Protein AF-A0A0F8ZD04-F1 (afdb_monomer)

Sequence (140 aa):
DYLFEVGEGKPFEGANSKGEPNAGIRYPIICTGVLEGDAEGKGKKQMFTCYIHSEGAISFSKRFLMACLGYESDSEGELRFNAETQGQDWKVDPTPDAPYVGEMWKKVQGSTLIIHTSVKLGDDGQKQQQWNGFSPLSDV

Mean predicted aligned error: 5.91 Å

Foldseek 3Di:
DFKKAWAFKAWDWDADPVRHTWIFIKIWIAGCGDPDDDPVRHRDIDIDTQTDPDPVSVLQSVQVLLQLVQFFPDPVSVVCCCVVCPPAFQDFDNDPVDTDGGPSSRSSHRGMKDWDWDWDQDPVRDTDTDTDGIHHPDPD

Radius of gyration: 15.7 Å; Cα contacts (8 Å, |Δi|>4): 286; chains: 1; bounding box: 45×31×42 Å

pLDDT: mean 87.16, std 9.18, range [37.88, 96.56]

Structure (mmCIF, N/CA/C/O backbone):
data_AF-A0A0F8ZD04-F1
#
_entry.id   AF-A0A0F8ZD04-F1
#
loop_
_atom_site.group_PDB
_atom_site.id
_atom_site.type_symbol
_atom_site.label_atom_id
_atom_site.label_alt_id
_atom_site.label_comp_id
_atom_site.label_asym_id
_atom_site.label_entity_id
_atom_site.label_seq_id
_atom_site.pdbx_PDB_ins_code
_atom_site.Cartn_x
_atom_site.Cartn_y
_atom_site.Cartn_z
_atom_site.occupancy
_atom_site.B_iso_or_equiv
_atom_site.auth_seq_id
_atom_site.auth_comp_id
_atom_site.auth_asym_id
_atom_site.auth_atom_id
_atom_site.pdbx_PDB_model_num
ATOM 1 N N . ASP A 1 1 ? 10.907 1.383 -13.591 1.00 84.06 1 ASP A N 1
ATOM 2 C CA . ASP A 1 1 ? 9.530 1.133 -13.135 1.00 84.06 1 ASP A CA 1
ATOM 3 C C . ASP A 1 1 ? 9.124 -0.308 -13.328 1.00 84.06 1 ASP A C 1
ATOM 5 O O . ASP A 1 1 ? 9.532 -0.957 -14.290 1.00 84.06 1 ASP A O 1
ATOM 9 N N . TYR A 1 2 ? 8.342 -0.813 -12.384 1.00 86.12 2 TYR A N 1
ATOM 10 C CA . TYR A 1 2 ? 7.981 -2.223 -12.300 1.00 86.12 2 TYR A CA 1
ATOM 11 C C . TYR A 1 2 ? 6.486 -2.368 -12.048 1.00 86.12 2 TYR A C 1
ATOM 13 O O . TYR A 1 2 ? 5.907 -1.599 -11.281 1.00 86.12 2 TYR A O 1
ATOM 21 N N . LEU A 1 3 ? 5.895 -3.386 -12.664 1.00 91.12 3 LEU A N 1
ATOM 22 C CA . LEU A 1 3 ? 4.507 -3.768 -12.460 1.00 91.12 3 LEU A CA 1
ATOM 23 C C . LEU A 1 3 ? 4.434 -4.796 -11.332 1.00 91.12 3 LEU A C 1
ATOM 25 O O . LEU A 1 3 ? 5.168 -5.791 -11.355 1.00 91.12 3 LEU A O 1
ATOM 29 N N . PHE A 1 4 ? 3.561 -4.557 -10.359 1.00 92.38 4 PHE A N 1
ATOM 30 C CA . PHE A 1 4 ? 3.389 -5.429 -9.205 1.00 92.38 4 PHE A CA 1
ATOM 31 C C . PHE A 1 4 ? 1.933 -5.823 -9.003 1.00 92.38 4 PHE A C 1
ATOM 33 O O . PHE A 1 4 ? 1.057 -4.966 -9.007 1.00 92.38 4 PHE A O 1
ATOM 40 N N . GLU A 1 5 ? 1.709 -7.111 -8.755 1.00 95.56 5 GLU A N 1
ATOM 41 C CA . GLU A 1 5 ? 0.439 -7.642 -8.259 1.00 95.56 5 GLU A CA 1
ATOM 42 C C . GLU A 1 5 ? 0.478 -7.735 -6.730 1.00 95.56 5 GLU A C 1
ATOM 44 O O . GLU A 1 5 ? 1.481 -8.168 -6.147 1.00 95.56 5 GLU A O 1
ATOM 49 N N . VAL A 1 6 ? -0.611 -7.329 -6.081 1.00 96.38 6 VAL A N 1
ATOM 50 C CA . VAL A 1 6 ? -0.749 -7.300 -4.621 1.00 96.38 6 VAL A CA 1
ATOM 51 C C . VAL A 1 6 ? -1.506 -8.535 -4.141 1.00 96.38 6 VAL A C 1
ATOM 53 O O . VAL A 1 6 ? -2.641 -8.770 -4.536 1.00 96.38 6 VAL A O 1
ATOM 56 N N . GLY A 1 7 ? -0.913 -9.332 -3.256 1.00 95.81 7 GLY A N 1
ATOM 57 C CA . GLY A 1 7 ? -1.608 -10.445 -2.607 1.00 95.81 7 GLY A CA 1
ATOM 58 C C . GLY A 1 7 ? -2.323 -10.039 -1.315 1.00 95.81 7 GLY A C 1
ATOM 59 O O . GLY A 1 7 ? -2.419 -8.866 -0.970 1.00 95.81 7 GLY A O 1
ATOM 60 N N . GLU A 1 8 ? -2.824 -11.029 -0.577 1.00 95.50 8 GLU A N 1
ATOM 61 C CA . GLU A 1 8 ? -3.582 -10.802 0.660 1.00 95.50 8 GLU A CA 1
ATOM 62 C C . GLU A 1 8 ? -2.727 -10.140 1.757 1.00 95.50 8 GLU A C 1
ATOM 64 O O . GLU A 1 8 ? -1.648 -10.629 2.114 1.00 95.50 8 GLU A O 1
ATOM 69 N N . GLY A 1 9 ? -3.233 -9.035 2.307 1.00 93.62 9 GLY A N 1
ATOM 70 C CA . GLY A 1 9 ? -2.610 -8.315 3.411 1.00 93.62 9 GLY A CA 1
ATOM 71 C C . GLY A 1 9 ? -2.851 -8.990 4.756 1.00 93.62 9 GLY A C 1
ATOM 72 O O . GLY A 1 9 ? -3.970 -9.387 5.068 1.00 93.62 9 GLY A O 1
ATOM 73 N N . LYS A 1 10 ? -1.808 -9.071 5.586 1.00 92.94 10 LYS A N 1
ATOM 74 C CA . LYS A 1 10 ? -1.911 -9.578 6.964 1.00 92.94 10 LYS A CA 1
ATOM 75 C C . LYS A 1 10 ? -1.522 -8.501 7.969 1.00 92.94 10 LYS A C 1
ATOM 77 O O . LYS A 1 10 ? -0.530 -7.805 7.723 1.00 92.94 10 LYS A O 1
ATOM 82 N N . PRO A 1 11 ? -2.255 -8.354 9.085 1.00 93.25 11 PRO A N 1
ATOM 83 C CA . PRO A 1 11 ? -1.869 -7.404 10.106 1.00 93.25 11 PRO A CA 1
ATOM 84 C C . PRO A 1 11 ? -0.581 -7.890 10.773 1.00 93.25 11 PRO A C 1
ATOM 86 O O . PRO A 1 11 ? -0.291 -9.090 10.809 1.00 93.25 11 PRO A O 1
ATOM 89 N N . PHE A 1 12 ? 0.216 -6.959 11.275 1.00 90.62 12 PHE A N 1
ATOM 90 C CA . PHE A 1 12 ? 1.393 -7.282 12.065 1.00 90.62 12 PHE A CA 1
ATOM 91 C C . PHE A 1 12 ? 1.566 -6.273 13.196 1.00 90.62 12 PHE A C 1
ATOM 93 O O . PHE A 1 12 ? 1.198 -5.103 13.074 1.00 90.62 12 PHE A O 1
ATOM 100 N N . GLU A 1 13 ? 2.202 -6.745 14.259 1.00 89.25 13 GLU A N 1
ATOM 101 C CA . GLU A 1 13 ? 2.722 -5.950 15.361 1.00 89.25 13 GLU A CA 1
ATOM 102 C C . GLU A 1 13 ? 4.158 -6.400 15.644 1.00 89.25 13 GLU A C 1
ATOM 104 O O . GLU A 1 13 ? 4.518 -7.562 15.438 1.00 89.25 13 GLU A O 1
ATOM 109 N N . GLY A 1 14 ? 5.008 -5.475 16.066 1.00 84.06 14 GLY A N 1
ATOM 110 C CA . GLY A 1 14 ? 6.384 -5.756 16.439 1.00 84.06 14 GLY A CA 1
ATOM 111 C C . GLY A 1 14 ? 7.099 -4.514 16.946 1.00 84.06 14 GLY A C 1
ATOM 112 O O . GLY A 1 14 ? 6.480 -3.494 17.233 1.00 84.06 14 GLY A O 1
ATOM 113 N N . ALA A 1 15 ? 8.423 -4.595 17.025 1.00 82.50 15 ALA A N 1
ATOM 114 C CA . ALA A 1 15 ? 9.279 -3.457 17.325 1.00 82.50 15 ALA A CA 1
ATOM 115 C C . ALA A 1 15 ? 10.176 -3.144 16.122 1.00 82.50 15 ALA A C 1
ATOM 117 O O . ALA A 1 15 ? 10.618 -4.053 15.413 1.00 82.50 15 ALA A O 1
ATOM 118 N N . ASN A 1 16 ? 10.441 -1.863 15.868 1.00 80.25 16 ASN A N 1
ATOM 119 C CA . ASN A 1 16 ? 11.466 -1.470 14.900 1.00 80.25 16 ASN A CA 1
ATOM 120 C C . ASN A 1 16 ? 12.885 -1.700 15.472 1.00 80.25 16 ASN A C 1
ATOM 122 O O . ASN A 1 16 ? 13.053 -2.133 16.612 1.00 80.25 16 ASN A O 1
ATOM 126 N N . SER A 1 17 ? 13.934 -1.391 14.701 1.00 77.12 17 SER A N 1
ATOM 127 C CA . SER A 1 17 ? 15.334 -1.567 15.133 1.00 77.12 17 SER A CA 1
ATOM 128 C C . SER A 1 17 ? 15.745 -0.713 16.342 1.00 77.12 17 SER A C 1
ATOM 130 O O . SER A 1 17 ? 16.801 -0.953 16.922 1.00 77.12 17 SER A O 1
ATOM 132 N N . LYS A 1 18 ? 14.921 0.266 16.730 1.00 81.31 18 LYS A N 1
ATOM 133 C CA . LYS A 1 18 ? 15.096 1.110 17.918 1.00 81.31 18 LYS A CA 1
ATOM 134 C C . LYS A 1 18 ? 14.277 0.624 19.120 1.00 81.31 18 LYS A C 1
ATOM 136 O O . LYS A 1 18 ? 14.328 1.252 20.171 1.00 81.31 18 LYS A O 1
ATOM 141 N N . GLY A 1 19 ? 13.534 -0.475 18.979 1.00 80.31 19 GLY A N 1
ATOM 142 C CA . GLY A 1 19 ? 12.652 -0.999 20.022 1.00 80.31 19 GLY A CA 1
ATOM 143 C C . GLY A 1 19 ? 11.302 -0.281 20.121 1.00 80.31 19 GLY A C 1
ATOM 144 O O . GLY A 1 19 ? 10.544 -0.555 21.046 1.00 80.31 19 GLY A O 1
ATOM 145 N N . GLU A 1 20 ? 10.985 0.628 19.195 1.00 81.12 20 GLU A N 1
ATOM 146 C CA . GLU A 1 20 ? 9.718 1.364 19.212 1.00 81.12 20 GLU A CA 1
ATOM 147 C C . GLU A 1 20 ? 8.591 0.482 18.652 1.00 81.12 20 GLU A C 1
ATOM 149 O O . GLU A 1 20 ? 8.822 -0.222 17.656 1.00 81.12 20 GLU A O 1
ATOM 154 N N . PRO A 1 21 ? 7.382 0.526 19.245 1.00 79.25 21 PRO A N 1
ATOM 155 C CA . PRO A 1 21 ? 6.231 -0.210 18.741 1.00 79.25 21 PRO A CA 1
ATOM 156 C C . PRO A 1 21 ? 5.961 0.093 17.270 1.00 79.25 21 PRO A C 1
ATOM 158 O O . PRO A 1 21 ? 6.011 1.240 16.823 1.00 79.25 21 PRO A O 1
ATOM 161 N N . ASN A 1 22 ? 5.660 -0.953 16.516 1.00 85.25 22 ASN A N 1
ATOM 162 C CA . ASN A 1 22 ? 5.424 -0.885 15.092 1.00 85.25 22 ASN A CA 1
ATOM 163 C C . ASN A 1 22 ? 4.250 -1.791 14.727 1.00 85.25 22 ASN A C 1
ATOM 165 O O . ASN A 1 22 ? 4.244 -2.971 15.063 1.00 85.25 22 ASN A O 1
ATOM 169 N N . ALA A 1 23 ? 3.272 -1.240 14.021 1.00 88.25 23 ALA A N 1
ATOM 170 C CA . ALA A 1 23 ? 2.096 -1.970 13.582 1.00 88.25 23 ALA A CA 1
ATOM 171 C C . ALA A 1 23 ? 1.666 -1.536 12.182 1.00 88.25 23 ALA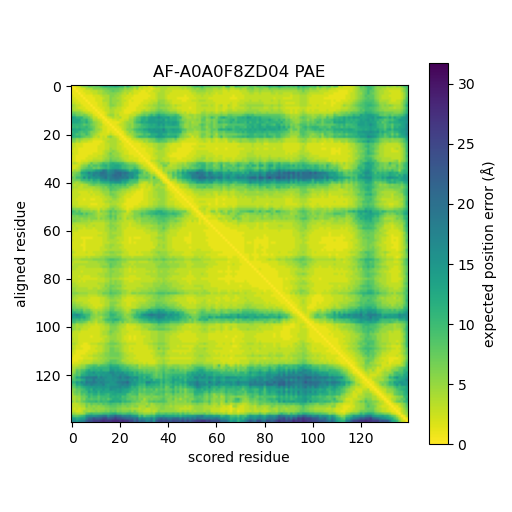 A C 1
ATOM 173 O O . ALA A 1 23 ? 2.023 -0.448 11.698 1.00 88.25 23 ALA A O 1
ATOM 174 N N . GLY A 1 24 ? 0.878 -2.397 11.546 1.00 92.00 24 GLY A N 1
ATOM 175 C CA . GLY A 1 24 ? 0.274 -2.124 10.253 1.00 92.00 24 GLY A CA 1
ATOM 176 C C . GLY A 1 24 ? -0.126 -3.388 9.511 1.00 92.00 24 GLY A C 1
ATOM 177 O O . GLY A 1 24 ? -0.464 -4.397 10.125 1.00 92.00 24 GLY A O 1
ATOM 178 N N . ILE A 1 25 ? -0.073 -3.331 8.182 1.00 94.62 25 ILE A N 1
ATOM 179 C CA . ILE A 1 25 ? -0.438 -4.444 7.303 1.00 94.62 25 ILE A CA 1
ATOM 180 C C . ILE A 1 25 ? 0.694 -4.733 6.332 1.00 94.62 25 ILE A C 1
ATOM 182 O O . ILE A 1 25 ? 1.256 -3.826 5.718 1.00 94.62 25 ILE A O 1
ATOM 186 N N . ARG A 1 26 ? 1.030 -6.011 6.181 1.00 94.19 26 ARG A N 1
ATOM 187 C CA . ARG A 1 26 ? 2.049 -6.480 5.251 1.00 94.19 26 ARG A CA 1
ATOM 188 C C . ARG A 1 26 ? 1.399 -7.188 4.072 1.00 94.19 26 ARG A C 1
ATOM 190 O O . ARG A 1 26 ? 0.713 -8.191 4.257 1.00 94.19 26 ARG A O 1
ATOM 197 N N . TYR A 1 27 ? 1.669 -6.683 2.876 1.00 95.88 27 TYR A N 1
ATOM 198 C CA . TYR A 1 27 ? 1.216 -7.236 1.610 1.00 95.88 27 TYR A CA 1
ATOM 199 C C . TYR A 1 27 ? 2.374 -7.939 0.905 1.00 95.88 27 TYR A C 1
ATOM 201 O O . TYR A 1 27 ? 3.435 -7.337 0.712 1.00 95.88 27 TYR A O 1
ATOM 209 N N . PRO A 1 28 ? 2.207 -9.195 0.476 1.00 95.25 28 PRO A N 1
ATOM 210 C CA . PRO A 1 28 ? 3.092 -9.748 -0.528 1.00 95.25 28 PRO A CA 1
ATOM 211 C C . PRO A 1 28 ? 2.843 -9.028 -1.856 1.00 95.25 28 PRO A C 1
ATOM 213 O O . PRO A 1 28 ? 1.715 -9.000 -2.332 1.00 95.25 28 PRO A O 1
ATOM 216 N N . ILE A 1 29 ? 3.891 -8.482 -2.462 1.00 93.88 29 ILE A N 1
ATOM 217 C CA . ILE A 1 29 ? 3.850 -7.918 -3.812 1.00 93.88 29 ILE A CA 1
ATOM 218 C C . ILE A 1 29 ? 4.724 -8.766 -4.731 1.00 93.88 29 ILE A C 1
ATOM 220 O O . ILE A 1 29 ? 5.821 -9.184 -4.349 1.00 93.88 29 ILE A O 1
ATOM 224 N N . ILE A 1 30 ? 4.238 -9.066 -5.929 1.00 93.12 30 ILE A N 1
ATOM 225 C CA . ILE A 1 30 ? 4.946 -9.905 -6.900 1.00 93.12 30 ILE A CA 1
ATOM 226 C C . ILE A 1 30 ? 5.227 -9.060 -8.128 1.00 93.12 30 ILE A C 1
ATOM 228 O O . ILE A 1 30 ? 4.297 -8.539 -8.734 1.00 93.12 30 ILE A O 1
ATOM 232 N N . CYS A 1 31 ? 6.500 -8.924 -8.500 1.00 90.25 31 CYS A N 1
ATOM 233 C CA . CYS A 1 31 ? 6.860 -8.218 -9.726 1.00 90.25 31 CYS A CA 1
ATOM 234 C C . CYS A 1 31 ? 6.413 -9.053 -10.933 1.00 90.25 31 CYS A C 1
ATOM 236 O O . CYS A 1 31 ? 7.024 -10.075 -11.249 1.00 90.25 31 CYS A O 1
ATOM 238 N N . THR A 1 32 ? 5.343 -8.644 -11.603 1.00 91.06 32 THR A N 1
ATOM 239 C CA . THR A 1 32 ? 4.788 -9.346 -12.769 1.00 91.06 32 THR A CA 1
ATOM 240 C C . THR A 1 32 ? 5.412 -8.857 -14.075 1.00 91.06 32 THR A C 1
ATOM 242 O O . THR A 1 32 ? 5.476 -9.607 -15.053 1.00 91.06 32 THR A O 1
ATOM 245 N N . GLY A 1 33 ? 5.965 -7.641 -14.084 1.00 85.88 33 GLY A N 1
ATOM 246 C CA . GLY A 1 33 ? 6.591 -7.042 -15.256 1.00 85.88 33 GLY A CA 1
ATOM 247 C C . GLY A 1 33 ? 7.629 -5.977 -14.917 1.00 85.88 33 GLY A C 1
ATOM 248 O O . GLY A 1 33 ? 7.616 -5.378 -13.843 1.00 85.88 33 GLY A O 1
ATOM 249 N N . VAL A 1 34 ? 8.529 -5.738 -15.869 1.00 82.81 34 VAL A N 1
ATOM 250 C CA . VAL A 1 34 ? 9.486 -4.628 -15.843 1.00 82.81 34 VAL A CA 1
ATOM 251 C C . VAL A 1 34 ? 9.100 -3.694 -16.978 1.00 82.81 34 VAL A C 1
ATOM 253 O O . VAL A 1 34 ? 9.076 -4.128 -18.127 1.00 82.81 34 VAL A O 1
ATOM 256 N N . LEU A 1 35 ? 8.752 -2.454 -16.645 1.00 79.44 35 LEU A N 1
ATOM 257 C CA . LEU A 1 35 ? 8.435 -1.416 -17.628 1.00 79.44 35 LEU A CA 1
ATOM 258 C C . LEU A 1 35 ? 9.719 -0.699 -18.046 1.00 79.44 35 LEU A C 1
ATOM 260 O O . LEU A 1 35 ? 9.997 -0.544 -19.228 1.00 79.44 35 LEU A O 1
ATOM 264 N N . GLU A 1 36 ? 10.547 -0.353 -17.058 1.00 71.75 36 GLU A N 1
ATOM 265 C CA . GLU A 1 36 ? 11.858 0.260 -17.260 1.00 71.75 36 GLU A CA 1
ATOM 266 C C . GLU A 1 36 ? 12.848 -0.263 -16.212 1.00 71.75 36 GLU A C 1
ATOM 268 O O . GLU A 1 36 ? 12.565 -0.218 -15.011 1.00 71.75 36 GLU A O 1
ATOM 273 N N . GLY A 1 37 ? 14.023 -0.731 -16.638 1.00 67.56 37 GLY A N 1
ATOM 274 C CA . GLY A 1 37 ? 15.073 -1.221 -15.740 1.00 67.56 37 GLY A CA 1
ATOM 275 C C . GLY A 1 37 ? 15.500 -2.661 -16.016 1.00 67.56 37 GLY A C 1
ATOM 276 O O . GLY A 1 37 ? 15.375 -3.161 -17.130 1.00 67.56 37 GLY A O 1
ATOM 277 N N . ASP A 1 38 ? 16.061 -3.307 -14.995 1.00 68.25 38 ASP A N 1
ATOM 278 C CA . ASP A 1 38 ? 16.658 -4.640 -15.090 1.00 68.25 38 ASP A CA 1
ATOM 279 C C . ASP A 1 38 ? 15.609 -5.746 -14.874 1.00 68.25 38 ASP A C 1
ATOM 281 O O . ASP A 1 38 ? 14.798 -5.687 -13.947 1.00 68.25 38 ASP A O 1
ATOM 285 N N . ALA A 1 39 ? 15.639 -6.781 -15.716 1.00 67.94 39 ALA A N 1
ATOM 286 C CA . ALA A 1 39 ? 14.706 -7.905 -15.677 1.00 67.94 39 ALA A CA 1
ATOM 287 C C . ALA A 1 39 ? 14.897 -8.818 -14.453 1.00 67.94 39 ALA A C 1
ATOM 289 O O . ALA A 1 39 ? 14.005 -9.612 -14.145 1.00 67.94 39 ALA A O 1
ATOM 290 N N . GLU A 1 40 ? 16.013 -8.693 -13.724 1.00 70.81 40 GLU A N 1
ATOM 291 C CA . GLU A 1 40 ? 16.321 -9.509 -12.540 1.00 70.81 40 GLU A CA 1
ATOM 292 C C . GLU A 1 40 ? 15.264 -9.438 -11.422 1.00 70.81 40 G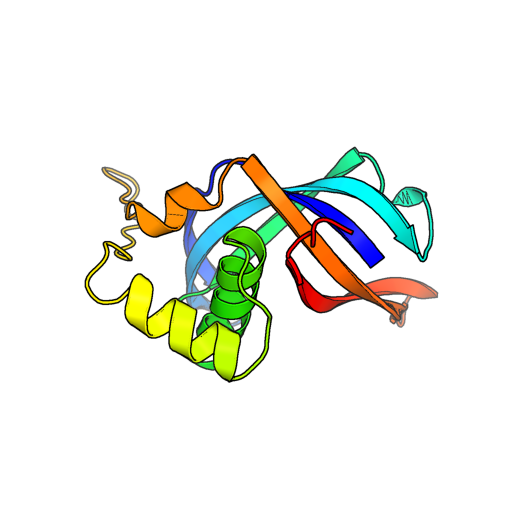LU A C 1
ATOM 294 O O . GLU A 1 40 ? 15.241 -10.301 -10.538 1.00 70.81 40 GLU A O 1
ATOM 299 N N . GLY A 1 41 ? 14.398 -8.420 -11.421 1.0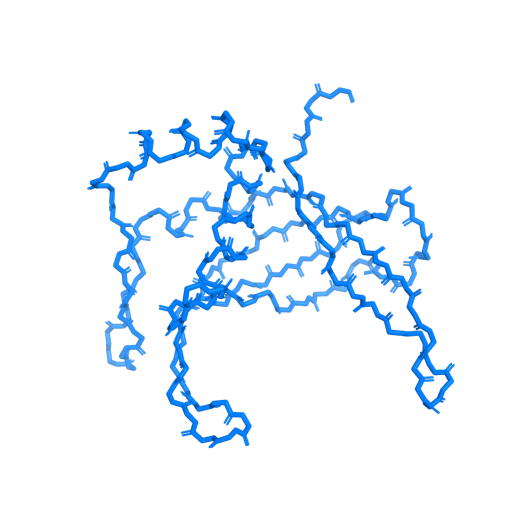0 71.69 41 GLY A N 1
ATOM 300 C CA . GLY A 1 41 ? 13.297 -8.273 -10.465 1.00 71.69 41 GLY A CA 1
ATOM 301 C C . GLY A 1 41 ? 12.062 -9.131 -10.767 1.00 71.69 41 GLY A C 1
ATOM 302 O O . GLY A 1 41 ? 11.285 -9.409 -9.853 1.00 71.69 41 GLY A O 1
ATOM 303 N N . LYS A 1 42 ? 11.873 -9.571 -12.018 1.00 84.88 42 LYS A N 1
ATOM 304 C CA . LYS A 1 42 ? 10.631 -10.222 -12.463 1.00 84.88 42 LYS A CA 1
ATOM 305 C C . LYS A 1 42 ? 10.405 -11.564 -11.762 1.00 84.88 42 LYS A C 1
ATOM 307 O O . LYS A 1 42 ? 11.316 -12.371 -11.607 1.00 84.88 42 LYS A O 1
ATOM 312 N N . GLY A 1 43 ? 9.167 -11.805 -11.339 1.00 84.44 43 GLY A N 1
ATOM 313 C CA . GLY A 1 43 ? 8.736 -13.000 -10.613 1.00 84.44 43 GLY A CA 1
ATOM 314 C C . GLY A 1 43 ? 9.154 -13.030 -9.141 1.00 84.44 43 GLY A C 1
ATOM 315 O O . GLY A 1 43 ? 8.725 -13.922 -8.408 1.00 84.44 43 GLY A O 1
ATOM 316 N N . LYS A 1 44 ? 9.963 -12.069 -8.668 1.00 86.19 44 LYS A N 1
ATOM 317 C CA . LYS A 1 44 ? 10.360 -12.016 -7.259 1.00 86.19 44 LYS A CA 1
ATOM 318 C C . LYS A 1 44 ? 9.209 -11.493 -6.407 1.00 86.19 44 LYS A C 1
ATOM 320 O O . LYS A 1 44 ? 8.640 -10.432 -6.665 1.00 86.19 44 LYS A O 1
ATOM 325 N N . LYS A 1 45 ? 8.914 -12.249 -5.351 1.00 89.94 45 LYS A N 1
ATOM 326 C CA . LYS A 1 45 ? 8.008 -11.853 -4.277 1.00 89.94 45 LYS A CA 1
ATOM 327 C C . LYS A 1 45 ? 8.758 -10.979 -3.278 1.00 89.94 45 LYS A C 1
ATOM 329 O O . LYS A 1 45 ? 9.820 -11.363 -2.793 1.00 89.94 45 LYS A O 1
ATOM 334 N N . GLN A 1 46 ? 8.177 -9.840 -2.940 1.00 90.00 46 GLN A N 1
ATOM 335 C CA . GLN A 1 46 ? 8.648 -8.941 -1.893 1.00 90.00 46 GLN A CA 1
ATOM 336 C C . GLN A 1 46 ? 7.515 -8.676 -0.901 1.00 90.00 46 GLN A C 1
ATOM 338 O O . GLN A 1 46 ? 6.357 -8.997 -1.163 1.00 90.00 46 GLN A O 1
ATOM 343 N N . MET A 1 47 ? 7.848 -8.127 0.265 1.00 91.44 47 MET A N 1
ATOM 344 C CA . MET A 1 47 ? 6.858 -7.747 1.270 1.00 91.44 47 MET A CA 1
ATOM 345 C C . MET A 1 47 ? 6.786 -6.228 1.354 1.00 91.44 47 MET A C 1
ATOM 347 O O . MET A 1 47 ? 7.722 -5.589 1.830 1.00 91.44 47 MET A O 1
ATOM 351 N N . PHE A 1 48 ? 5.666 -5.659 0.922 1.00 91.69 48 PHE A N 1
ATOM 352 C CA . PHE A 1 48 ? 5.340 -4.260 1.149 1.00 91.69 48 PHE A CA 1
ATOM 353 C C . PHE A 1 48 ? 4.685 -4.112 2.520 1.00 91.69 48 PHE A C 1
ATOM 355 O O . PHE A 1 48 ? 3.797 -4.887 2.864 1.00 91.69 48 PHE A O 1
ATOM 362 N N . THR A 1 49 ? 5.114 -3.142 3.326 1.00 91.81 49 THR A N 1
ATOM 363 C CA . THR A 1 49 ? 4.530 -2.922 4.656 1.00 91.81 49 THR A CA 1
ATOM 364 C C . THR A 1 49 ? 3.887 -1.543 4.723 1.00 91.81 49 THR A C 1
ATOM 366 O O . THR A 1 49 ? 4.579 -0.530 4.663 1.00 91.81 49 THR A O 1
ATOM 369 N N . CYS A 1 50 ? 2.564 -1.521 4.867 1.00 93.00 50 CYS A N 1
ATOM 370 C CA . CYS A 1 50 ? 1.788 -0.336 5.200 1.00 93.00 50 CYS A CA 1
ATOM 371 C C . CYS A 1 50 ? 1.848 -0.120 6.710 1.00 93.00 50 CYS A C 1
ATOM 373 O O . CYS A 1 50 ? 1.261 -0.882 7.475 1.00 93.00 50 CYS A O 1
ATOM 375 N N . TYR A 1 51 ? 2.567 0.906 7.134 1.00 90.00 51 TYR A N 1
ATOM 376 C CA . TYR A 1 51 ? 2.769 1.261 8.531 1.00 90.00 51 TYR A CA 1
ATOM 377 C C . TYR A 1 51 ? 1.719 2.280 8.992 1.00 90.00 51 TYR A C 1
ATOM 379 O O . TYR A 1 51 ? 1.472 3.264 8.296 1.00 90.00 51 TYR A O 1
ATOM 387 N N . ILE A 1 52 ? 1.144 2.076 10.182 1.00 86.69 52 ILE A N 1
ATOM 388 C CA . ILE A 1 52 ? 0.048 2.917 10.713 1.00 86.69 52 ILE A CA 1
ATOM 389 C C . ILE A 1 52 ? 0.403 3.676 12.003 1.00 86.69 52 ILE A C 1
ATOM 391 O O . ILE A 1 52 ? -0.473 4.241 12.647 1.00 86.69 52 ILE A O 1
ATOM 395 N N . HIS A 1 53 ? 1.677 3.680 12.403 1.00 81.25 53 HIS A N 1
ATOM 396 C CA . HIS A 1 53 ? 2.119 4.190 13.710 1.00 81.25 53 HIS A CA 1
ATOM 397 C C . HIS A 1 53 ? 2.704 5.617 13.681 1.00 81.25 53 HIS A C 1
ATOM 399 O O . HIS A 1 53 ? 2.931 6.199 14.736 1.00 81.25 53 HIS A O 1
ATOM 405 N N . SER A 1 54 ? 2.980 6.191 12.502 1.00 81.81 54 SER A N 1
ATOM 406 C CA . SER A 1 54 ? 3.475 7.572 12.367 1.00 81.81 54 SER A CA 1
ATOM 407 C C . SER A 1 54 ? 2.881 8.272 11.144 1.00 81.81 54 SER A C 1
ATOM 409 O O . SER A 1 54 ? 2.543 7.621 10.158 1.00 81.81 54 SER A O 1
ATOM 411 N N . GLU A 1 55 ? 2.766 9.601 11.178 1.00 81.94 55 GLU A N 1
ATOM 412 C CA . GLU A 1 55 ? 2.128 10.377 10.100 1.00 81.94 55 GLU A CA 1
ATOM 413 C C . GLU A 1 55 ? 2.810 10.185 8.738 1.00 81.94 55 GLU A C 1
ATOM 415 O O . GLU A 1 55 ? 2.141 9.950 7.732 1.00 81.94 55 GLU A O 1
ATOM 420 N N . GLY A 1 56 ? 4.147 10.220 8.696 1.00 83.19 56 GLY A N 1
ATOM 421 C CA . GLY A 1 56 ? 4.898 10.012 7.453 1.00 83.19 56 GLY A CA 1
ATOM 422 C C . GLY A 1 56 ? 4.702 8.605 6.876 1.00 83.19 56 GLY A C 1
ATOM 423 O O . GLY A 1 56 ? 4.516 8.438 5.671 1.00 83.19 56 GLY A O 1
ATOM 424 N N . ALA A 1 57 ? 4.673 7.595 7.745 1.00 83.25 57 ALA A N 1
ATOM 425 C CA . ALA A 1 57 ? 4.389 6.214 7.378 1.00 83.25 57 ALA A CA 1
ATOM 426 C C . ALA A 1 57 ? 2.955 6.022 6.858 1.00 83.25 57 ALA A C 1
ATOM 428 O O . ALA A 1 57 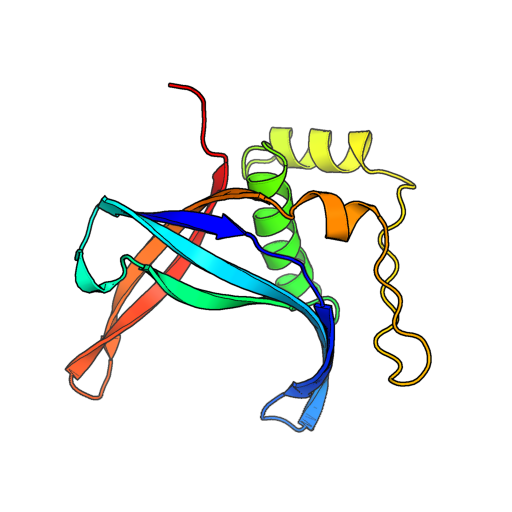? 2.743 5.325 5.861 1.00 83.25 57 ALA A O 1
ATOM 429 N N . ILE A 1 58 ? 1.986 6.676 7.500 1.00 88.44 58 ILE A N 1
ATOM 430 C CA . ILE A 1 58 ? 0.584 6.676 7.078 1.00 88.44 58 ILE A CA 1
ATOM 431 C C . ILE A 1 58 ? 0.459 7.332 5.703 1.00 88.44 58 ILE A C 1
ATOM 433 O O . ILE A 1 58 ? -0.187 6.766 4.828 1.00 88.44 58 ILE A O 1
ATOM 437 N N . SER A 1 59 ? 1.121 8.470 5.472 1.00 89.06 59 SER A N 1
ATOM 438 C CA . SER A 1 59 ? 1.107 9.152 4.172 1.00 89.06 59 SER A CA 1
ATOM 439 C C . SER A 1 59 ? 1.647 8.258 3.050 1.00 89.06 59 SER A C 1
ATOM 441 O O . SER A 1 59 ? 1.020 8.130 1.998 1.00 89.06 59 SER A O 1
ATOM 443 N N . PHE A 1 60 ? 2.764 7.564 3.284 1.00 88.81 60 PHE A N 1
ATOM 444 C CA . PHE A 1 60 ? 3.324 6.643 2.292 1.00 88.81 60 PHE A CA 1
ATOM 445 C C . PHE A 1 60 ? 2.416 5.429 2.044 1.00 88.81 60 PHE A C 1
ATOM 447 O O . PHE A 1 60 ? 2.181 5.050 0.897 1.00 88.81 60 PHE A O 1
ATOM 454 N N . SER A 1 61 ? 1.841 4.865 3.110 1.00 92.44 61 SER A N 1
ATOM 455 C CA . SER A 1 61 ? 0.873 3.764 3.024 1.00 92.44 61 SER A CA 1
ATOM 456 C C . SER A 1 61 ? -0.392 4.177 2.272 1.00 92.44 61 SER A C 1
ATOM 458 O O . SER A 1 61 ? -0.909 3.410 1.468 1.00 92.44 61 SER A O 1
ATOM 460 N N . LYS A 1 62 ? -0.864 5.408 2.483 1.00 93.56 62 LYS A N 1
ATOM 461 C CA . LYS A 1 62 ? -2.016 5.974 1.785 1.00 93.56 62 LYS A CA 1
ATOM 462 C C . LYS A 1 62 ? -1.770 6.074 0.284 1.00 93.56 62 LYS A C 1
ATOM 464 O O . LYS A 1 62 ? -2.628 5.651 -0.476 1.00 93.56 62 LYS A O 1
ATOM 469 N N . ARG A 1 63 ? -0.598 6.552 -0.149 1.00 93.12 63 ARG A N 1
ATOM 470 C CA . ARG A 1 63 ? -0.247 6.607 -1.582 1.00 93.12 63 ARG A CA 1
ATOM 471 C C . ARG A 1 63 ? -0.244 5.223 -2.229 1.00 93.12 63 ARG A C 1
ATOM 473 O O . ARG A 1 63 ? -0.728 5.074 -3.345 1.00 93.12 63 ARG A O 1
ATOM 480 N N . PHE A 1 64 ? 0.248 4.210 -1.516 1.00 94.62 64 PHE A N 1
ATOM 481 C CA . PHE A 1 64 ? 0.169 2.822 -1.973 1.00 94.62 64 PHE A CA 1
ATOM 482 C C . PHE A 1 64 ? -1.287 2.361 -2.142 1.00 94.62 64 PHE A C 1
ATOM 484 O O . PHE A 1 64 ? -1.647 1.852 -3.200 1.00 94.62 64 PHE A O 1
ATOM 491 N N . LEU A 1 65 ? -2.139 2.583 -1.135 1.00 95.31 65 LEU A N 1
ATOM 492 C CA . LEU A 1 65 ? -3.562 2.226 -1.192 1.00 95.31 65 LEU A CA 1
ATOM 493 C C . LEU A 1 65 ? -4.303 2.961 -2.313 1.00 95.31 65 LEU A C 1
ATOM 495 O O . LEU A 1 65 ? -5.100 2.351 -3.016 1.00 95.31 65 LEU A O 1
ATOM 499 N N . MET A 1 66 ? -4.028 4.254 -2.482 1.00 95.94 66 MET A N 1
ATOM 500 C CA . MET A 1 66 ? -4.572 5.076 -3.559 1.00 95.94 66 MET A CA 1
ATOM 501 C C . MET A 1 66 ? -4.245 4.463 -4.920 1.00 95.94 66 MET A C 1
ATOM 503 O O . MET A 1 66 ? -5.167 4.172 -5.674 1.00 95.94 66 MET A O 1
ATOM 507 N N . ALA A 1 67 ? -2.971 4.159 -5.183 1.00 95.62 67 ALA A N 1
ATOM 508 C CA . ALA A 1 67 ? -2.552 3.523 -6.430 1.00 95.62 67 ALA A CA 1
ATOM 509 C C . ALA A 1 67 ? -3.230 2.159 -6.652 1.00 95.62 67 ALA A C 1
ATOM 511 O O . ALA A 1 67 ? -3.745 1.899 -7.735 1.00 95.62 67 ALA A O 1
ATOM 512 N N . CYS A 1 68 ? -3.303 1.311 -5.618 1.00 95.31 68 CYS A N 1
ATOM 513 C CA . CYS A 1 68 ? -3.979 0.009 -5.704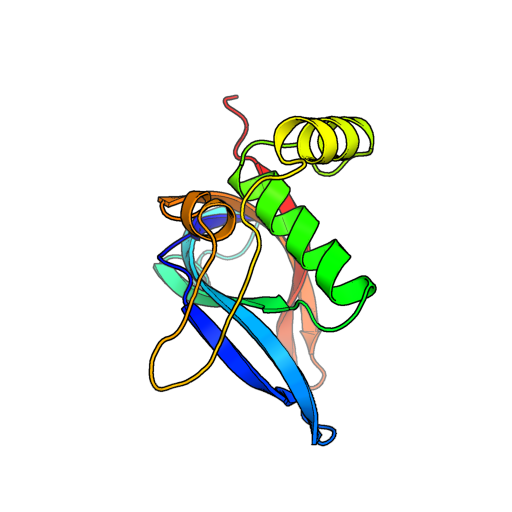 1.00 95.31 68 CYS A CA 1
ATOM 514 C C . CYS A 1 68 ? -5.472 0.129 -6.043 1.00 95.31 68 CYS A C 1
ATOM 516 O O . CYS A 1 68 ? -6.045 -0.762 -6.665 1.00 95.31 68 CYS A O 1
ATOM 518 N N . LEU A 1 69 ? -6.114 1.208 -5.595 1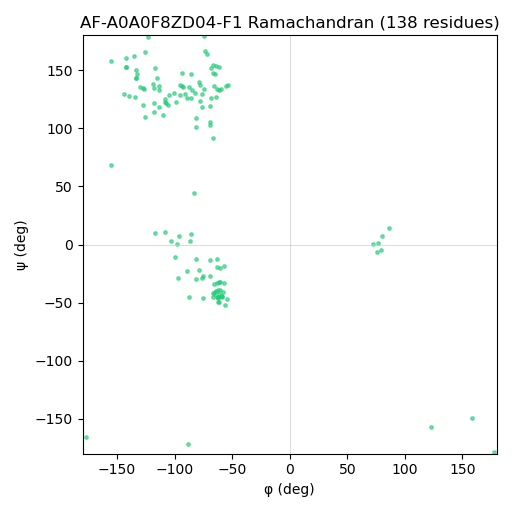.00 94.75 69 LEU A N 1
ATOM 519 C CA . LEU A 1 69 ? -7.540 1.459 -5.787 1.00 94.75 69 LEU A CA 1
ATOM 520 C C . LEU A 1 69 ? -7.833 2.360 -6.998 1.00 94.75 69 LEU A C 1
ATOM 522 O O . LEU A 1 69 ? -8.983 2.752 -7.185 1.00 94.75 69 LEU A O 1
ATOM 526 N N . GLY A 1 70 ? -6.826 2.680 -7.817 1.00 94.19 70 GLY A N 1
ATOM 527 C CA . GLY A 1 70 ? -7.013 3.438 -9.056 1.00 94.19 70 GLY A CA 1
ATOM 528 C C . GLY A 1 70 ? -6.997 4.962 -8.903 1.00 94.19 70 GLY A C 1
ATOM 529 O O . GLY A 1 70 ? -7.433 5.662 -9.812 1.00 94.19 70 GLY A O 1
ATOM 530 N N . TYR A 1 71 ? -6.534 5.497 -7.772 1.00 94.81 71 TYR A N 1
ATOM 531 C CA . TYR A 1 71 ? -6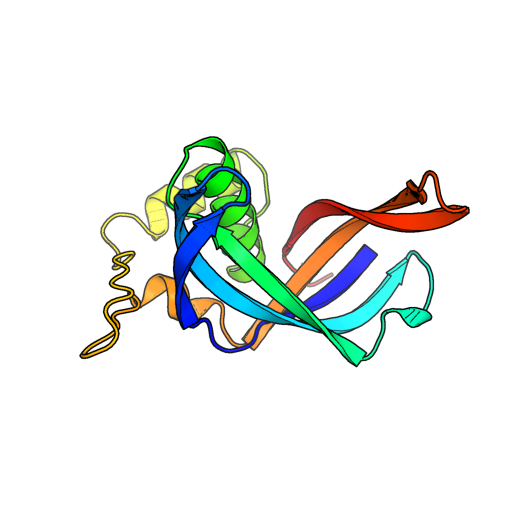.419 6.940 -7.552 1.00 94.81 71 TYR A CA 1
ATOM 532 C C . TYR A 1 71 ? -5.010 7.433 -7.876 1.00 94.81 71 TYR A C 1
ATOM 534 O O . TYR A 1 71 ? -4.016 6.839 -7.452 1.00 94.81 71 TYR A O 1
ATOM 542 N N . GLU A 1 72 ? -4.939 8.572 -8.558 1.00 92.38 72 GLU A N 1
ATOM 543 C CA . GLU A 1 72 ? -3.686 9.274 -8.817 1.00 92.38 72 GLU A CA 1
ATOM 544 C C . GLU A 1 72 ? -3.042 9.784 -7.526 1.00 92.38 72 GLU A C 1
ATOM 546 O O . GLU A 1 72 ? -3.724 10.182 -6.580 1.00 92.38 72 GLU A O 1
ATOM 551 N N . SER A 1 73 ? -1.708 9.807 -7.492 1.00 88.56 73 SER A N 1
ATOM 552 C CA . SER A 1 73 ? -0.935 10.289 -6.339 1.00 88.56 73 SER A CA 1
ATOM 553 C C . SER A 1 73 ? -0.784 11.822 -6.335 1.00 88.56 73 SER A C 1
ATOM 555 O O . SER A 1 73 ? 0.306 12.343 -6.078 1.00 88.56 73 SER A O 1
ATOM 557 N N . ASP A 1 74 ? -1.872 12.541 -6.603 1.00 91.00 74 ASP A N 1
ATOM 558 C CA . ASP A 1 74 ? -1.953 14.002 -6.571 1.00 91.00 74 ASP A CA 1
ATOM 559 C C . ASP A 1 74 ? -3.049 14.500 -5.610 1.00 91.00 74 ASP A C 1
ATOM 561 O O . ASP A 1 74 ? -3.745 13.722 -4.952 1.00 91.00 74 ASP A O 1
ATOM 565 N N . SER A 1 75 ? -3.182 15.824 -5.494 1.00 93.88 75 SER A N 1
ATOM 566 C CA . SER A 1 75 ? -4.150 16.449 -4.589 1.00 93.88 75 SER A CA 1
ATOM 567 C C . SER A 1 75 ? -5.604 16.119 -4.941 1.00 93.88 75 SER A C 1
ATOM 569 O O . SER A 1 75 ? -6.438 16.032 -4.042 1.00 93.88 75 SER A O 1
ATOM 571 N N . GLU A 1 76 ? -5.936 15.955 -6.223 1.00 94.62 76 GLU A N 1
ATOM 572 C CA . GLU A 1 76 ? -7.305 15.665 -6.659 1.00 94.62 76 GLU A CA 1
ATOM 573 C C . GLU A 1 76 ? -7.662 14.202 -6.375 1.00 94.62 76 GLU A C 1
ATOM 575 O O . GLU A 1 76 ? -8.706 13.919 -5.780 1.00 94.62 76 GLU A O 1
ATOM 580 N N . GLY A 1 77 ? -6.758 13.279 -6.709 1.00 94.62 77 GLY A N 1
ATOM 581 C CA . GLY A 1 77 ? -6.862 11.866 -6.368 1.00 94.62 77 GLY A CA 1
ATOM 582 C C . GLY A 1 77 ? -6.958 11.649 -4.860 1.00 94.62 77 GLY A C 1
ATOM 583 O O . GLY A 1 77 ? -7.793 10.868 -4.403 1.00 94.62 77 GLY A O 1
ATOM 584 N N . GLU A 1 78 ? -6.185 12.394 -4.064 1.00 95.25 78 GLU A N 1
ATOM 585 C CA . GLU A 1 78 ? -6.249 12.324 -2.604 1.00 95.25 78 GLU A CA 1
ATOM 586 C C . GLU A 1 78 ? -7.593 12.819 -2.051 1.00 95.25 78 GLU A C 1
ATOM 588 O O . GLU A 1 78 ? -8.159 12.190 -1.150 1.00 95.25 78 GLU A O 1
ATOM 593 N N . LEU A 1 79 ? -8.128 13.921 -2.584 1.00 96.25 79 LEU A N 1
ATOM 594 C CA . LEU A 1 79 ? -9.443 14.436 -2.192 1.00 96.25 79 LEU A CA 1
ATOM 595 C C . LEU A 1 79 ? -10.554 13.432 -2.507 1.00 96.25 79 LEU A C 1
ATOM 597 O O . LEU A 1 79 ? -11.398 13.174 -1.646 1.00 96.25 79 LEU A O 1
ATOM 601 N N . ARG A 1 80 ? -10.525 12.830 -3.701 1.00 96.56 80 ARG A N 1
ATOM 602 C CA . ARG A 1 80 ? -11.476 11.785 -4.100 1.00 96.56 80 ARG A CA 1
ATOM 603 C C . ARG A 1 80 ? -11.369 10.556 -3.208 1.00 96.56 80 ARG A C 1
ATOM 605 O O . ARG A 1 80 ? -12.374 10.131 -2.648 1.00 96.56 80 ARG A O 1
ATOM 612 N N . PHE A 1 81 ? -10.155 10.052 -2.991 1.00 96.12 81 PHE A N 1
ATOM 613 C CA . PHE A 1 81 ? -9.907 8.926 -2.093 1.00 96.12 81 PHE A CA 1
ATOM 614 C C . PHE A 1 81 ? -10.465 9.195 -0.692 1.00 96.12 81 PHE A C 1
ATOM 616 O O . PHE A 1 81 ? -11.170 8.357 -0.131 1.00 96.12 81 PHE A O 1
ATOM 623 N N . ASN A 1 82 ? -10.197 10.375 -0.127 1.00 95.56 82 ASN A N 1
ATOM 624 C CA . ASN A 1 82 ? -10.695 10.740 1.196 1.00 95.56 82 ASN A CA 1
ATOM 625 C C . ASN A 1 82 ? -12.224 10.785 1.238 1.00 95.56 82 ASN A C 1
ATOM 627 O O . ASN A 1 82 ? -12.808 10.249 2.173 1.00 95.56 82 ASN A O 1
ATOM 631 N N . ALA A 1 83 ? -12.863 11.409 0.246 1.00 96.31 83 ALA A N 1
ATOM 632 C CA . ALA A 1 83 ? -14.314 11.550 0.199 1.00 96.31 83 ALA A CA 1
ATOM 633 C C . ALA A 1 83 ? -15.022 10.197 0.018 1.00 96.31 83 ALA A C 1
ATOM 635 O O . ALA A 1 83 ? -15.980 9.898 0.727 1.00 96.31 83 ALA A O 1
ATOM 636 N N . GLU A 1 84 ? -14.530 9.359 -0.896 1.00 95.69 84 GLU A N 1
ATOM 637 C CA . GLU A 1 84 ? -15.147 8.073 -1.241 1.00 95.69 84 GLU A CA 1
ATOM 638 C C . GLU A 1 84 ? -14.909 6.997 -0.167 1.00 95.69 84 GLU A C 1
ATOM 640 O O . GLU A 1 84 ? -15.725 6.088 0.004 1.00 95.69 84 GLU A O 1
ATOM 645 N N . THR A 1 85 ? -13.812 7.098 0.592 1.00 94.19 85 THR A N 1
ATOM 646 C CA . THR A 1 85 ? -13.454 6.113 1.628 1.00 94.19 85 THR A CA 1
ATOM 647 C C . THR A 1 85 ? -13.735 6.577 3.057 1.00 94.19 85 THR A C 1
ATOM 649 O O . THR A 1 85 ? -13.461 5.846 4.018 1.00 94.19 85 THR A O 1
ATOM 652 N N . GLN A 1 86 ? -14.316 7.768 3.221 1.00 93.88 86 GLN A N 1
ATOM 653 C CA . GLN A 1 86 ? -14.687 8.301 4.524 1.00 93.88 86 GLN A CA 1
ATOM 654 C C . GLN A 1 86 ? -15.691 7.382 5.230 1.00 93.88 86 GLN A C 1
ATOM 656 O O . GLN A 1 86 ? -16.677 6.934 4.649 1.00 93.88 86 GLN A O 1
ATOM 661 N N . GLY A 1 87 ? -15.446 7.106 6.513 1.00 92.44 87 GLY A N 1
ATOM 662 C CA . GLY A 1 87 ? -16.327 6.272 7.337 1.00 92.44 87 GLY A CA 1
ATOM 663 C C . GLY A 1 87 ? -16.294 4.778 7.002 1.00 92.44 87 GLY A C 1
ATOM 664 O O . GLY A 1 87 ? -16.987 4.001 7.656 1.00 92.44 87 GLY A O 1
ATOM 665 N N . GLN A 1 88 ? -15.486 4.366 6.022 1.00 95.75 88 GLN A N 1
ATOM 666 C CA . GLN A 1 88 ? -15.257 2.960 5.728 1.00 95.75 88 GLN A CA 1
ATOM 667 C C . GLN A 1 88 ? -14.404 2.299 6.817 1.00 95.75 88 GLN A C 1
ATOM 669 O O . GLN A 1 88 ? -13.746 2.956 7.630 1.00 95.75 88 GLN A O 1
ATOM 674 N N . ASP A 1 89 ? -14.408 0.971 6.825 1.00 94.31 89 ASP A N 1
ATOM 675 C CA . ASP A 1 89 ? -13.699 0.205 7.833 1.00 94.31 89 ASP A CA 1
ATOM 676 C C . ASP A 1 89 ? -12.201 0.067 7.527 1.00 94.31 89 ASP A C 1
ATOM 678 O O . ASP A 1 89 ? -11.769 -0.756 6.715 1.00 94.31 89 ASP A O 1
ATOM 682 N N . TRP A 1 90 ? -11.422 0.889 8.229 1.00 92.19 90 TRP A N 1
ATOM 683 C CA . TRP A 1 90 ? -9.960 0.931 8.199 1.00 92.19 90 TRP A CA 1
ATOM 684 C C . TRP A 1 90 ? -9.316 0.380 9.478 1.00 92.19 90 TRP A C 1
ATOM 686 O O . TRP A 1 90 ? -8.115 0.564 9.687 1.00 92.19 90 TRP A O 1
ATOM 696 N N . LYS A 1 91 ? -10.085 -0.261 10.365 1.00 91.00 91 LYS A N 1
ATOM 697 C CA . LYS A 1 91 ? -9.549 -0.744 11.644 1.00 91.00 91 LYS A CA 1
ATOM 698 C C . LYS A 1 91 ? -8.539 -1.867 11.416 1.00 91.00 91 LYS A C 1
ATOM 700 O O . LYS A 1 91 ? -8.669 -2.663 10.488 1.00 91.00 91 LYS A O 1
ATOM 705 N N . VAL A 1 92 ? -7.541 -1.931 12.288 1.00 89.56 92 VAL A N 1
ATOM 706 C CA . VAL A 1 92 ? -6.529 -2.988 12.301 1.00 89.56 92 VAL A CA 1
ATOM 707 C C . VAL A 1 92 ? -6.355 -3.438 13.741 1.00 89.56 92 VAL A C 1
ATOM 709 O O . VAL A 1 92 ? -6.118 -2.608 14.615 1.00 89.56 92 VAL A O 1
ATOM 712 N N . ASP A 1 93 ? -6.473 -4.740 13.965 1.00 87.88 93 ASP A N 1
ATOM 713 C CA . ASP A 1 93 ? -6.145 -5.394 15.225 1.00 87.88 93 ASP A CA 1
ATOM 714 C C . ASP A 1 93 ? -5.144 -6.518 14.919 1.00 87.88 93 ASP A C 1
ATOM 716 O O . ASP A 1 93 ? -5.496 -7.492 14.251 1.00 87.88 93 ASP A O 1
ATOM 720 N N . PRO A 1 94 ? -3.873 -6.379 15.315 1.00 84.69 94 PRO A N 1
ATOM 721 C CA . PRO A 1 94 ? -2.861 -7.392 15.059 1.00 84.69 94 PRO A CA 1
ATOM 722 C C . PRO A 1 94 ? -2.814 -8.493 16.131 1.00 84.69 94 PRO A C 1
ATOM 724 O O . PRO A 1 94 ? -1.879 -9.296 16.101 1.00 84.69 94 PRO A O 1
ATOM 727 N N . THR A 1 95 ? -3.772 -8.550 17.069 1.00 84.06 95 THR A N 1
ATOM 728 C CA . THR A 1 95 ? -3.747 -9.527 18.167 1.00 84.06 95 THR A CA 1
ATOM 729 C C . THR A 1 95 ? -3.639 -10.969 17.651 1.00 84.06 95 THR A C 1
ATOM 731 O O . THR A 1 95 ? -4.328 -11.346 16.700 1.00 84.06 95 THR A O 1
ATOM 734 N N . PRO A 1 96 ? -2.793 -11.814 18.275 1.00 74.69 96 PRO A N 1
ATOM 735 C CA . PRO A 1 96 ? -2.576 -13.184 17.807 1.00 74.69 96 PRO A CA 1
ATOM 736 C C . PRO A 1 96 ? -3.831 -14.064 17.822 1.00 74.69 96 PRO A C 1
ATOM 738 O O . PRO A 1 96 ? -3.967 -14.946 16.976 1.00 74.69 96 PRO A O 1
ATOM 741 N N . ASP A 1 97 ? -4.732 -13.831 18.778 1.00 79.62 97 ASP A N 1
ATOM 742 C CA . ASP A 1 97 ? -5.883 -14.702 19.031 1.00 79.62 97 ASP A CA 1
ATOM 743 C C . ASP A 1 97 ? -7.055 -14.440 18.074 1.00 79.62 97 ASP A C 1
ATOM 745 O O . ASP A 1 97 ? -7.823 -15.353 17.765 1.00 79.62 97 ASP A O 1
ATOM 749 N N . ALA A 1 98 ? -7.202 -13.200 17.597 1.00 80.25 98 ALA A N 1
ATOM 750 C CA . ALA A 1 98 ? -8.292 -12.790 16.716 1.00 80.25 98 ALA A CA 1
ATOM 751 C C . ALA A 1 98 ? -7.899 -11.561 15.872 1.00 80.25 98 ALA A C 1
ATOM 753 O O . ALA A 1 98 ? -8.462 -10.480 16.062 1.00 80.25 98 ALA A O 1
ATOM 754 N N . PRO A 1 99 ? -6.955 -11.703 14.923 1.00 87.88 99 PRO A N 1
ATOM 755 C CA . PRO A 1 99 ? -6.504 -10.574 14.129 1.00 87.88 99 PRO A CA 1
ATOM 756 C C . PRO A 1 99 ? -7.650 -10.016 13.279 1.00 87.88 99 PRO A C 1
ATOM 758 O O . PRO A 1 99 ? -8.362 -10.755 12.594 1.00 87.88 99 PRO A O 1
ATOM 761 N N . TYR A 1 100 ? -7.794 -8.695 13.283 1.00 90.00 100 TYR A N 1
ATOM 762 C CA . TYR A 1 100 ? -8.770 -7.969 12.487 1.00 90.00 100 TYR A CA 1
ATOM 763 C C . TYR A 1 100 ? -8.089 -7.113 11.427 1.00 90.00 100 TYR A C 1
ATOM 765 O O . TYR A 1 100 ? -7.178 -6.331 11.701 1.00 90.00 100 TYR A O 1
ATOM 773 N N . VAL A 1 101 ? -8.600 -7.211 10.205 1.00 91.81 101 VAL A N 1
ATOM 774 C CA . VAL A 1 101 ? -8.257 -6.316 9.104 1.00 91.81 101 VAL A CA 1
ATOM 775 C C . VAL A 1 101 ? -9.554 -5.779 8.537 1.00 91.81 101 VAL A C 1
ATOM 777 O O . VAL A 1 101 ? -10.394 -6.559 8.081 1.00 91.81 101 VAL A O 1
ATOM 780 N N . GLY A 1 102 ? -9.710 -4.460 8.574 1.00 93.88 102 GLY A N 1
ATOM 781 C CA . GLY A 1 102 ? -10.895 -3.806 8.049 1.00 93.88 102 GLY A CA 1
ATOM 782 C C . GLY A 1 102 ? -11.052 -3.983 6.542 1.00 93.88 102 GLY A C 1
ATOM 783 O O . GLY A 1 102 ? -10.077 -4.173 5.811 1.00 93.88 102 GLY A O 1
ATOM 784 N N . GLU A 1 103 ? -12.294 -3.927 6.067 1.00 94.88 103 GLU A N 1
ATOM 785 C CA . GLU A 1 103 ? -12.640 -4.269 4.680 1.00 94.88 103 GLU A CA 1
ATOM 786 C C . GLU A 1 103 ? -11.888 -3.439 3.633 1.00 94.88 103 GLU A C 1
ATOM 788 O O . GLU A 1 103 ? -11.532 -3.956 2.575 1.00 94.88 103 GLU A O 1
ATOM 793 N N . MET A 1 104 ? -11.578 -2.173 3.920 1.00 94.62 104 MET A N 1
ATOM 794 C CA . MET A 1 104 ? -10.855 -1.332 2.962 1.00 94.62 104 MET A CA 1
ATOM 795 C C . MET A 1 104 ? -9.433 -1.808 2.687 1.00 94.62 104 MET A C 1
ATOM 797 O O . MET A 1 104 ? -8.960 -1.708 1.557 1.00 94.62 104 MET A O 1
ATOM 801 N N . TRP A 1 105 ? -8.771 -2.377 3.691 1.00 94.19 105 TRP A N 1
ATOM 802 C CA . TRP A 1 105 ? -7.445 -2.961 3.534 1.00 94.19 105 TRP A CA 1
ATOM 803 C C . TRP A 1 105 ? -7.469 -4.232 2.682 1.00 94.19 105 TRP A C 1
ATOM 805 O O . TRP A 1 105 ? -6.497 -4.542 2.007 1.00 94.19 105 TRP A O 1
ATOM 815 N N . LYS A 1 106 ? -8.585 -4.966 2.653 1.00 95.06 106 LYS A N 1
ATOM 816 C CA . LYS A 1 106 ? -8.710 -6.180 1.831 1.00 95.06 106 LYS A CA 1
ATOM 817 C C . LYS A 1 106 ? -8.924 -5.864 0.353 1.00 95.06 106 LYS A C 1
ATOM 819 O O . LYS A 1 106 ? -8.492 -6.636 -0.496 1.00 95.06 106 LYS A O 1
ATOM 824 N N . LYS A 1 107 ? -9.538 -4.718 0.031 1.00 94.88 107 LYS A N 1
ATOM 825 C CA . LYS A 1 107 ? -9.874 -4.323 -1.352 1.00 94.88 107 LYS A CA 1
ATOM 826 C C . LYS A 1 107 ? -8.673 -4.195 -2.287 1.00 94.88 107 LYS A C 1
ATOM 828 O O . LYS A 1 107 ? -8.861 -4.234 -3.495 1.00 94.88 107 LYS A O 1
ATOM 833 N N . VAL A 1 108 ? -7.461 -4.035 -1.755 1.00 94.12 108 VAL A N 1
ATOM 834 C CA . VAL A 1 108 ? -6.250 -3.933 -2.584 1.00 94.12 108 VAL A CA 1
ATOM 835 C C . VAL A 1 108 ? -5.712 -5.291 -3.029 1.00 94.12 108 VAL A C 1
ATOM 837 O O . VAL A 1 108 ? -4.850 -5.342 -3.903 1.00 94.12 108 VAL A O 1
ATOM 840 N N . GLN A 1 109 ? -6.191 -6.399 -2.459 1.00 95.00 109 GLN A N 1
ATOM 841 C CA . GLN A 1 109 ? -5.805 -7.732 -2.911 1.00 95.00 109 GLN A CA 1
ATOM 842 C C . GLN A 1 109 ? -6.220 -7.948 -4.374 1.00 95.00 109 GLN A C 1
ATOM 844 O O . GLN A 1 109 ? -7.355 -7.683 -4.758 1.00 95.00 109 GLN A O 1
ATOM 849 N N . GLY A 1 110 ? -5.299 -8.472 -5.179 1.00 92.69 110 GLY A N 1
ATOM 850 C CA . GLY A 1 110 ? -5.468 -8.703 -6.613 1.00 92.69 110 GLY A CA 1
ATOM 851 C C . GLY A 1 110 ? -5.301 -7.444 -7.465 1.00 92.69 110 GLY A C 1
ATOM 852 O O . GLY A 1 110 ? -5.319 -7.538 -8.690 1.00 92.69 110 GLY A O 1
ATOM 853 N N . SER A 1 111 ? -5.119 -6.272 -6.846 1.00 95.06 111 SER A N 1
ATOM 854 C CA . SER A 1 111 ? -4.804 -5.049 -7.583 1.00 95.06 111 SER A CA 1
ATOM 855 C C . SER A 1 111 ? -3.426 -5.139 -8.235 1.00 95.06 111 SER A C 1
ATOM 857 O O . SER A 1 111 ? -2.531 -5.862 -7.780 1.00 95.06 111 SER A O 1
ATOM 859 N N . THR A 1 112 ? -3.265 -4.378 -9.314 1.00 93.56 112 THR A N 1
ATOM 860 C CA . THR A 1 112 ? -1.982 -4.177 -9.977 1.00 93.56 112 THR A CA 1
ATOM 861 C C . THR A 1 112 ? -1.618 -2.702 -9.907 1.00 93.56 112 THR A C 1
ATOM 863 O O . THR A 1 112 ? -2.456 -1.844 -10.179 1.00 93.56 112 THR A O 1
ATOM 866 N N . LEU A 1 113 ? -0.369 -2.407 -9.560 1.00 93.06 113 LEU A N 1
ATOM 867 C CA . LEU A 1 113 ? 0.155 -1.045 -9.524 1.00 93.06 113 LEU A CA 1
ATOM 868 C C . LEU A 1 113 ? 1.539 -0.958 -10.160 1.00 93.06 113 LEU A C 1
ATOM 870 O O . LEU A 1 113 ? 2.260 -1.956 -10.280 1.00 93.06 113 LEU A O 1
ATOM 874 N N . ILE A 1 114 ? 1.931 0.264 -10.502 1.00 91.81 114 ILE A N 1
ATOM 875 C CA . ILE A 1 114 ? 3.292 0.589 -10.905 1.00 91.81 114 ILE A CA 1
ATOM 876 C C . ILE A 1 114 ? 4.040 1.107 -9.676 1.00 91.81 114 ILE A C 1
ATOM 878 O O . ILE A 1 114 ? 3.581 2.012 -8.976 1.00 91.81 114 ILE A O 1
ATOM 882 N N . ILE A 1 115 ? 5.214 0.535 -9.413 1.00 90.19 115 ILE A N 1
ATOM 883 C CA . ILE A 1 115 ? 6.142 1.042 -8.400 1.00 90.19 115 ILE A CA 1
ATOM 884 C C . ILE A 1 115 ? 7.302 1.734 -9.112 1.00 90.19 115 ILE A C 1
ATOM 886 O O . ILE A 1 115 ? 8.047 1.113 -9.882 1.00 90.19 115 ILE A O 1
ATOM 890 N N . HIS A 1 116 ? 7.469 3.022 -8.813 1.00 89.25 116 HIS A N 1
ATOM 891 C CA . HIS A 1 116 ? 8.573 3.828 -9.316 1.00 89.25 116 HIS A CA 1
ATOM 892 C C . HIS A 1 116 ? 9.779 3.657 -8.404 1.00 89.25 116 HIS A C 1
ATOM 894 O O . HIS A 1 116 ? 9.698 3.879 -7.192 1.00 89.25 116 HIS A O 1
ATOM 900 N N . THR A 1 117 ? 10.919 3.285 -8.976 1.00 83.12 117 THR A N 1
ATOM 901 C CA . THR A 1 117 ? 12.128 2.991 -8.200 1.00 83.12 117 THR A CA 1
ATOM 902 C C . THR A 1 117 ? 13.327 3.735 -8.754 1.00 83.12 117 THR A C 1
ATOM 904 O O . THR A 1 117 ? 13.569 3.691 -9.958 1.00 83.12 117 THR A O 1
ATOM 907 N N . SER A 1 118 ? 14.130 4.337 -7.881 1.00 80.44 118 SER A N 1
ATOM 908 C CA . SER A 1 118 ? 15.489 4.746 -8.228 1.00 80.44 118 SER A CA 1
ATOM 909 C C . SER A 1 118 ? 16.464 3.645 -7.829 1.00 80.44 118 SER A C 1
ATOM 911 O O . SER A 1 118 ? 16.252 2.930 -6.851 1.00 80.44 118 SER A O 1
ATOM 913 N N . VAL A 1 119 ? 17.538 3.496 -8.599 1.00 77.12 119 VAL A N 1
ATOM 914 C CA . VAL A 1 119 ? 18.635 2.589 -8.265 1.00 77.12 119 VAL A CA 1
ATOM 915 C C . VAL A 1 119 ? 19.825 3.436 -7.849 1.00 77.12 119 VAL A C 1
ATOM 917 O O . VAL A 1 119 ? 20.256 4.310 -8.599 1.00 77.12 119 VAL A O 1
ATOM 920 N N . LYS A 1 120 ? 20.357 3.177 -6.657 1.00 78.88 120 LYS A N 1
ATOM 921 C CA . LYS A 1 120 ? 21.607 3.769 -6.172 1.00 78.88 120 LYS A CA 1
ATOM 922 C C . LYS A 1 120 ? 22.637 2.672 -5.957 1.00 78.88 120 LYS A C 1
ATOM 924 O O . LYS A 1 120 ? 22.276 1.530 -5.688 1.00 78.88 120 LYS A O 1
ATOM 929 N N . LEU A 1 121 ? 23.915 3.009 -6.090 1.00 78.50 121 LEU A N 1
ATOM 930 C CA . LEU A 1 121 ? 24.987 2.122 -5.649 1.00 78.50 121 LEU A CA 1
ATOM 931 C C . LEU A 1 121 ? 25.087 2.241 -4.123 1.00 78.50 121 LEU A C 1
ATOM 933 O O . LEU A 1 121 ? 25.211 3.353 -3.613 1.00 78.50 121 LEU A O 1
ATOM 937 N N . GLY A 1 122 ? 24.970 1.124 -3.413 1.00 74.12 122 GLY A N 1
ATOM 938 C CA . GLY A 1 122 ? 25.246 1.045 -1.984 1.00 74.12 122 GLY A CA 1
ATOM 939 C C . GLY A 1 122 ? 26.747 1.091 -1.700 1.00 74.12 122 GLY A C 1
ATOM 940 O O . GLY A 1 122 ?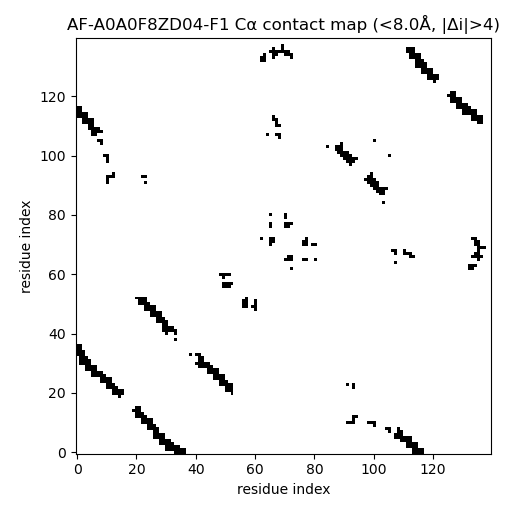 27.570 0.913 -2.601 1.00 74.12 122 GLY A O 1
ATOM 941 N N . ASP A 1 123 ? 27.101 1.300 -0.433 1.00 79.38 123 ASP A N 1
ATOM 942 C CA . ASP A 1 123 ? 28.498 1.369 0.029 1.00 79.38 123 ASP A CA 1
ATOM 943 C C . ASP A 1 123 ? 29.270 0.049 -0.181 1.00 79.38 123 ASP A C 1
ATOM 945 O O . ASP A 1 123 ? 30.497 0.032 -0.228 1.00 79.38 123 ASP A O 1
ATOM 949 N N . ASP A 1 124 ? 28.550 -1.061 -0.347 1.00 81.56 124 ASP A N 1
ATOM 950 C CA . ASP A 1 124 ? 29.060 -2.397 -0.667 1.00 81.56 124 ASP A CA 1
ATOM 951 C C . ASP A 1 124 ? 29.232 -2.646 -2.180 1.00 81.56 124 ASP A C 1
ATOM 953 O O . ASP A 1 124 ? 29.582 -3.750 -2.601 1.00 81.56 124 ASP A O 1
ATOM 957 N N . GLY A 1 125 ? 28.968 -1.632 -3.009 1.00 77.31 125 GLY A N 1
ATOM 958 C CA . GLY A 1 125 ? 28.990 -1.724 -4.466 1.00 77.31 125 GLY A CA 1
ATOM 959 C C . GLY A 1 125 ? 27.767 -2.421 -5.070 1.00 77.31 125 GLY A C 1
ATOM 960 O O . GLY A 1 125 ? 27.695 -2.550 -6.295 1.00 77.31 125 GLY A O 1
ATOM 961 N N . GLN A 1 126 ? 26.792 -2.852 -4.259 1.00 75.25 126 GLN A N 1
ATOM 962 C CA . GLN A 1 126 ? 25.564 -3.469 -4.754 1.00 75.25 126 GLN A CA 1
ATOM 963 C C . GLN A 1 126 ? 24.516 -2.416 -5.112 1.00 75.25 126 GLN A C 1
ATOM 965 O O . GLN A 1 126 ? 24.396 -1.366 -4.484 1.00 75.25 126 GLN A O 1
ATOM 970 N N . LYS A 1 127 ? 23.710 -2.696 -6.139 1.00 75.56 127 LYS A N 1
ATOM 971 C CA . LYS A 1 127 ? 22.570 -1.846 -6.500 1.00 75.56 127 LYS A CA 1
ATOM 972 C C . LYS A 1 127 ? 21.490 -1.955 -5.420 1.00 75.56 127 LYS A C 1
ATOM 974 O O . LYS A 1 127 ? 20.921 -3.025 -5.223 1.00 75.56 127 LYS A O 1
ATOM 979 N N . GLN A 1 128 ? 21.153 -0.842 -4.779 1.00 76.19 128 GLN A N 1
ATOM 980 C CA . GLN A 1 128 ? 20.008 -0.722 -3.883 1.00 76.19 128 GLN A CA 1
ATOM 981 C C . GLN A 1 128 ? 18.845 -0.042 -4.605 1.00 76.19 128 GLN A C 1
ATOM 983 O O . GLN A 1 128 ? 19.008 1.007 -5.232 1.00 76.19 128 GLN A O 1
ATOM 988 N N . GLN A 1 129 ? 17.662 -0.648 -4.515 1.00 74.12 129 GLN A N 1
ATOM 989 C CA . GLN A 1 129 ? 16.428 -0.062 -5.026 1.00 74.12 129 GLN A CA 1
ATOM 990 C C . GLN A 1 129 ? 15.783 0.790 -3.936 1.00 74.12 129 GLN A C 1
ATOM 992 O O . GLN A 1 129 ? 15.515 0.308 -2.837 1.00 74.12 129 GLN A O 1
ATOM 997 N N . GLN A 1 130 ? 15.507 2.048 -4.255 1.00 79.38 130 GLN A N 1
ATOM 998 C CA . GLN A 1 130 ? 14.734 2.950 -3.416 1.00 79.38 130 GLN A CA 1
ATOM 999 C C . GLN A 1 130 ? 13.372 3.174 -4.072 1.00 79.38 130 GLN A C 1
ATOM 1001 O O . GLN A 1 130 ? 13.292 3.592 -5.227 1.00 79.38 130 GLN A O 1
ATOM 1006 N N . TRP A 1 131 ? 12.298 2.875 -3.345 1.00 80.62 131 TRP A N 1
ATOM 1007 C CA . TRP A 1 131 ? 10.935 3.120 -3.809 1.00 80.62 131 TRP A CA 1
ATOM 1008 C C . TRP A 1 131 ? 10.617 4.607 -3.688 1.00 80.62 131 TRP A C 1
ATOM 1010 O O . TRP A 1 131 ? 10.656 5.173 -2.597 1.00 80.62 131 TRP A O 1
ATOM 1020 N N . ASN A 1 132 ? 10.331 5.235 -4.822 1.00 81.62 132 ASN A N 1
ATOM 1021 C CA . ASN A 1 132 ? 10.101 6.671 -4.920 1.00 81.62 132 ASN A CA 1
ATOM 1022 C C . ASN A 1 132 ? 8.607 7.013 -4.893 1.00 81.62 132 ASN A C 1
ATOM 1024 O O . ASN A 1 132 ? 8.241 8.101 -4.452 1.00 81.62 132 ASN A O 1
ATOM 1028 N N . GLY A 1 133 ? 7.746 6.106 -5.364 1.00 85.94 133 GLY A N 1
ATOM 1029 C CA . GLY A 1 133 ? 6.309 6.348 -5.442 1.00 85.94 133 GLY A CA 1
ATOM 1030 C C . GLY A 1 133 ? 5.523 5.201 -6.068 1.00 85.94 133 GLY A C 1
ATOM 1031 O O . GLY A 1 133 ? 6.091 4.178 -6.457 1.00 85.94 133 GLY A O 1
ATOM 1032 N N . PHE A 1 134 ? 4.214 5.420 -6.170 1.00 90.88 134 PHE A N 1
ATOM 1033 C CA . PHE A 1 134 ? 3.228 4.478 -6.690 1.00 90.88 134 PHE A CA 1
ATOM 1034 C C . PHE A 1 134 ? 2.316 5.207 -7.667 1.00 90.88 134 PHE A C 1
ATOM 1036 O O . PHE A 1 134 ? 1.952 6.356 -7.410 1.00 90.88 134 PHE A O 1
ATOM 1043 N N . SER A 1 135 ? 1.917 4.532 -8.734 1.00 91.19 135 SER A N 1
ATOM 1044 C CA . SER A 1 135 ? 0.836 4.982 -9.608 1.00 91.19 135 SER A CA 1
ATOM 1045 C C . SER A 1 135 ? -0.107 3.820 -9.907 1.00 91.19 135 SER A C 1
ATOM 1047 O O . SER A 1 135 ? 0.317 2.653 -9.880 1.00 91.19 135 SER A O 1
ATOM 1049 N N . PRO A 1 136 ? -1.398 4.110 -10.132 1.00 90.62 136 PRO A N 1
ATOM 1050 C CA . PRO A 1 136 ? -2.311 3.100 -10.632 1.00 90.62 136 PRO A CA 1
ATOM 1051 C C . PRO A 1 136 ? -1.839 2.622 -12.007 1.00 90.62 136 PRO A C 1
ATOM 1053 O O . PRO A 1 136 ? -1.195 3.360 -12.756 1.00 90.62 136 PRO A O 1
ATOM 1056 N N . LEU A 1 137 ? -2.168 1.380 -12.356 1.00 83.94 137 LEU A N 1
ATOM 1057 C CA . LEU A 1 137 ? -2.103 0.982 -13.754 1.00 83.94 137 LEU A CA 1
ATOM 1058 C C . LEU A 1 137 ? -3.228 1.728 -14.483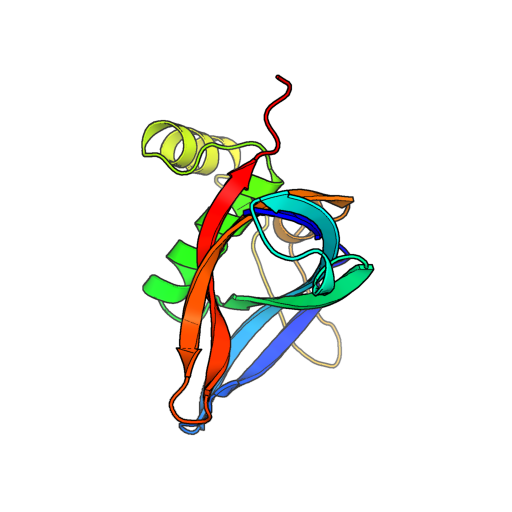 1.00 83.94 137 LEU A C 1
ATOM 1060 O O . LEU A 1 137 ? -4.396 1.385 -14.318 1.00 83.94 137 LEU A O 1
ATOM 1064 N N . SER A 1 138 ? -2.890 2.786 -15.215 1.00 68.75 138 SER A N 1
ATOM 1065 C CA . SER A 1 138 ? -3.853 3.476 -16.065 1.00 68.75 138 SER A CA 1
ATOM 1066 C C . SER A 1 138 ? -4.134 2.623 -17.302 1.00 68.75 138 SER A C 1
ATOM 1068 O O . SER A 1 138 ? -3.213 2.090 -17.920 1.00 68.75 138 SER A O 1
ATOM 1070 N N . ASP A 1 139 ? -5.411 2.476 -17.656 1.00 47.28 139 ASP A N 1
ATOM 1071 C CA . ASP A 1 139 ? -5.805 1.930 -18.954 1.00 47.28 139 ASP A CA 1
ATOM 1072 C C . ASP A 1 139 ? -5.375 2.932 -20.041 1.00 47.28 139 ASP A C 1
ATOM 1074 O O . ASP A 1 139 ? -6.113 3.871 -20.356 1.00 47.28 139 ASP A O 1
ATOM 1078 N N . VAL A 1 140 ? -4.162 2.766 -20.583 1.00 37.88 140 VAL A N 1
ATOM 1079 C CA . VAL A 1 140 ? -3.696 3.436 -21.809 1.00 37.88 140 VAL A CA 1
ATOM 1080 C C . VAL A 1 140 ? -2.991 2.439 -22.718 1.00 37.88 140 VAL A C 1
ATOM 1082 O O . VAL A 1 140 ? -2.003 1.816 -22.268 1.00 37.88 140 VAL A O 1
#

Secondary structure (DSSP, 8-state):
-EEEEE---EEEEEE-TTS-EEEEEEEEEEEEEESSS-GGGTT-EEEEEEE-SSHHHHHHHHHHHHHHTT--SSHHHHHHHHHHHTTS---EE--SSS-EE-HHHHTTTT-EEEEEEEEEE-TTSPEEEEEEEEEE----

Solvent-accessible surface area (backbone atoms only — not comparable to full-atom values): 7725 Å² total; per-residue (Å²): 53,32,32,29,39,29,42,72,60,41,61,39,67,52,59,48,100,85,66,46,80,39,39,36,36,39,25,42,32,31,24,77,36,69,79,47,84,70,70,90,52,51,73,44,73,45,77,47,72,37,34,68,74,46,71,71,41,33,52,55,31,48,40,47,52,33,8,35,72,66,25,51,80,45,76,66,31,48,51,48,51,51,65,76,52,59,93,56,49,73,55,75,36,51,48,90,91,69,62,37,73,21,65,62,64,56,67,36,41,74,23,48,25,35,42,37,55,48,78,43,76,40,98,86,71,44,80,40,79,42,82,74,50,46,33,33,66,70,98,124

Organism: NCBI:txid412755

Nearest PDB structures (foldseek):
  9b8t-assembly1_A  TM=4.382E-01  e=2.030E-01  Homo sapiens
  4ptf-assembly1_A  TM=3.593E-01  e=3.228E-01  Saccharomyces cerevisiae
  9b8s-assembly1_A  TM=2.743E-01  e=1.807E-01  Homo sapiens
  3pij-assembly1_A  TM=2.676E-01  e=3.102E+00  Bifidobacterium longum